Protein AF-A0A354J7M3-F1 (afdb_monomer_lite)

Radius of gyration: 33.01 Å; chains: 1; bounding box: 63×39×96 Å

Secondary structure (DSSP, 8-state):
--TTS--HHHHHHHHHHHHHHHHHHHHHHHHHHHHTT--EESS-SS-SS-GGGGGG--HHHHHHHHTT----SS-EE-HHHHHHHHHHHS-HHHHHHHHHHHHHHHHHHHH-----GGG---EEEEEEEEEE--SSTTSHHHHTTS-TT---EEEEEEEEEE-

Foldseek 3Di:
DQVVVVDVVSVVVVVVVLVVLQVVLQVLLQVLLLVVFHWDAPDDPDGLDDSVCSVVPDPVVSNVSSVVDDCPDDDTDHNVRVVVVVVVPDDPVVVVVVVQVVVCVVCCVPVVDNDHPVPDDFKDKDKDKDWAQDPPCPDPVNCVVVPPDPRGDIDIDIDMDGD

Sequence (163 aa):
MVGFTGLPILISITQVLILILWTFAEALADTCALLKGREVPIIKKEAVMKLNDLPLLTRDNIEKKALTISDTGGMTLSYHGYLSILLLFANQTRLIYRSMDLIEENLNLRYKDSFSFQNCLYGFETEAQYLIRSKFTGFPFVQKYSGKHALGFQYKAKAAYSY

Structure (mmCIF, N/CA/C/O backbone):
data_AF-A0A354J7M3-F1
#
_entry.id   AF-A0A354J7M3-F1
#
loop_
_atom_site.group_PDB
_atom_site.id
_atom_site.type_symbol
_atom_site.label_atom_id
_atom_site.label_alt_id
_atom_site.label_comp_id
_atom_site.label_asym_id
_atom_site.label_entity_id
_atom_site.label_seq_id
_atom_site.pdbx_PDB_ins_code
_atom_site.Cartn_x
_atom_site.Cartn_y
_atom_site.Cartn_z
_atom_site.occupancy
_atom_site.B_iso_or_equiv
_atom_site.auth_seq_id
_atom_site.auth_comp_id
_atom_site.auth_asym_id
_atom_site.auth_atom_id
_atom_site.pdbx_PDB_model_num
ATOM 1 N N . MET A 1 1 ? 24.393 15.069 -26.215 1.00 52.25 1 MET A N 1
ATOM 2 C CA . MET A 1 1 ? 24.456 16.510 -25.873 1.00 52.25 1 MET A CA 1
ATOM 3 C C . MET A 1 1 ? 25.004 16.825 -24.475 1.00 52.25 1 MET A C 1
ATOM 5 O O . MET A 1 1 ? 25.457 17.939 -24.294 1.00 52.25 1 MET A O 1
ATOM 9 N N . VAL A 1 2 ? 25.065 15.888 -23.517 1.00 48.56 2 VAL A N 1
ATOM 10 C CA . VAL A 1 2 ? 25.682 16.118 -22.182 1.00 48.56 2 VAL A CA 1
ATOM 11 C C . VAL A 1 2 ? 27.088 15.529 -22.013 1.00 48.56 2 VAL A C 1
ATOM 13 O O . VAL A 1 2 ? 27.866 16.039 -21.222 1.00 48.56 2 VAL A O 1
ATOM 16 N N . GLY A 1 3 ? 27.474 14.529 -22.813 1.00 58.56 3 GLY A N 1
ATOM 17 C CA . GLY A 1 3 ? 28.862 14.039 -22.844 1.00 58.56 3 GLY A CA 1
ATOM 18 C C . GLY A 1 3 ? 29.863 15.033 -23.452 1.00 58.56 3 GLY A C 1
ATOM 19 O O . GLY A 1 3 ? 31.057 14.917 -23.222 1.00 58.56 3 GLY A O 1
ATOM 20 N N . PHE A 1 4 ? 29.378 16.031 -24.199 1.00 63.03 4 PHE A N 1
ATOM 21 C CA . PHE A 1 4 ? 30.215 17.046 -24.846 1.00 63.03 4 PHE A CA 1
ATOM 22 C C . PHE A 1 4 ? 30.633 18.177 -23.892 1.00 63.03 4 PHE A C 1
ATOM 24 O O . PHE A 1 4 ? 31.660 18.805 -24.107 1.00 63.03 4 PHE A O 1
ATOM 31 N N . THR A 1 5 ? 29.873 18.429 -22.819 1.00 67.31 5 THR A N 1
ATOM 32 C CA . THR A 1 5 ? 30.180 19.504 -21.859 1.00 67.31 5 THR A CA 1
ATOM 33 C C . THR A 1 5 ? 31.235 19.106 -20.822 1.00 67.31 5 THR A C 1
ATOM 35 O O . THR A 1 5 ? 31.666 19.958 -20.053 1.00 67.31 5 THR A O 1
ATOM 38 N N . GLY A 1 6 ? 31.649 17.830 -20.774 1.00 67.62 6 GLY A N 1
ATOM 39 C CA . GLY A 1 6 ? 32.728 17.337 -19.905 1.00 67.62 6 GLY A CA 1
ATOM 40 C C . GLY A 1 6 ? 32.464 17.451 -18.398 1.00 67.62 6 GLY A C 1
ATOM 41 O O . GLY A 1 6 ? 33.355 17.174 -17.602 1.00 67.62 6 GLY A O 1
ATOM 42 N N . LEU A 1 7 ? 31.256 17.855 -17.994 1.00 79.12 7 LEU A N 1
ATOM 43 C CA . LEU A 1 7 ? 30.867 18.055 -16.601 1.00 79.12 7 LEU A CA 1
ATOM 44 C C . LEU A 1 7 ? 30.320 16.739 -16.022 1.00 79.12 7 LEU A C 1
ATOM 46 O O . LEU A 1 7 ? 29.176 16.378 -16.320 1.00 79.12 7 LEU A O 1
ATOM 50 N N . PRO A 1 8 ? 31.081 16.028 -15.169 1.00 80.00 8 PRO A N 1
ATOM 51 C CA . PRO A 1 8 ? 30.702 14.699 -14.680 1.00 80.00 8 PRO A CA 1
ATOM 52 C C . PRO A 1 8 ? 29.385 14.711 -13.895 1.00 80.00 8 PRO A C 1
ATOM 54 O O . PRO A 1 8 ? 28.593 13.778 -13.991 1.00 80.00 8 PRO A O 1
ATOM 57 N N . ILE A 1 9 ? 29.099 15.806 -13.185 1.00 82.69 9 ILE A N 1
ATOM 58 C CA . ILE A 1 9 ? 27.862 15.985 -12.413 1.00 82.69 9 ILE A CA 1
ATOM 59 C C . ILE A 1 9 ? 26.631 15.943 -13.330 1.00 82.69 9 ILE A C 1
ATOM 61 O O . ILE A 1 9 ? 25.644 15.278 -13.023 1.00 82.69 9 ILE A O 1
ATOM 65 N N . LEU A 1 10 ? 26.689 16.616 -14.481 1.00 84.69 10 LEU A N 1
ATOM 66 C CA . LEU A 1 10 ? 25.554 16.708 -15.400 1.00 84.69 10 LEU A CA 1
ATOM 67 C C . LEU A 1 10 ? 25.295 15.376 -16.124 1.00 84.69 10 LEU A C 1
ATOM 69 O O . LEU A 1 10 ? 24.145 15.003 -16.371 1.00 84.69 10 LEU A O 1
ATOM 73 N N . ILE A 1 11 ? 26.361 14.626 -16.413 1.00 84.19 11 ILE A N 1
ATOM 74 C CA . ILE A 1 11 ? 26.270 13.272 -16.969 1.00 84.19 11 ILE A CA 1
ATOM 75 C C . ILE A 1 11 ? 25.572 12.342 -15.968 1.00 84.19 11 ILE A C 1
ATOM 77 O O . ILE A 1 11 ? 24.604 11.680 -16.335 1.00 84.19 11 ILE A O 1
ATOM 81 N N . SER A 1 12 ? 25.977 12.358 -14.695 1.00 84.75 12 SER A N 1
ATOM 82 C CA . SER A 1 12 ? 25.337 11.532 -13.663 1.00 84.75 12 SER A CA 1
ATOM 83 C C . SER A 1 12 ? 23.856 11.866 -13.474 1.00 84.75 12 SER A C 1
ATOM 85 O O . SER A 1 12 ? 23.024 10.963 -13.419 1.00 84.75 12 SER A O 1
ATOM 87 N N . ILE A 1 13 ? 23.494 13.154 -13.435 1.00 88.25 13 ILE A N 1
ATOM 88 C CA . ILE A 1 13 ? 22.089 13.572 -13.281 1.00 88.25 13 ILE A CA 1
ATOM 89 C C . ILE A 1 13 ? 21.233 13.051 -14.440 1.00 88.25 13 ILE A C 1
ATOM 91 O O . ILE A 1 13 ? 20.161 12.489 -14.224 1.00 88.25 13 ILE A O 1
ATOM 95 N N . THR A 1 14 ? 21.707 13.207 -15.677 1.00 88.19 14 THR A N 1
ATOM 96 C CA . THR A 1 14 ? 20.951 12.754 -16.854 1.00 88.19 14 THR A CA 1
ATOM 97 C C . THR A 1 14 ? 20.813 11.236 -16.919 1.00 88.19 14 THR A C 1
ATOM 99 O O . THR A 1 14 ? 19.736 10.749 -17.258 1.00 88.19 14 THR A O 1
ATOM 102 N N . GLN A 1 15 ? 21.842 10.482 -16.530 1.00 88.00 15 GLN A N 1
ATOM 103 C CA . GLN A 1 15 ? 21.753 9.023 -16.414 1.00 88.00 15 GLN A CA 1
ATOM 104 C C . GLN A 1 15 ? 20.693 8.595 -15.394 1.00 88.00 15 GLN A C 1
ATOM 106 O O . GLN A 1 15 ? 19.868 7.734 -15.697 1.00 88.00 15 GLN A O 1
ATOM 111 N N . VAL A 1 16 ? 20.665 9.229 -14.217 1.00 89.69 16 VAL A N 1
ATOM 112 C CA . VAL A 1 16 ? 19.661 8.943 -13.181 1.00 89.69 16 VAL A CA 1
ATOM 113 C C . VAL A 1 16 ? 18.249 9.259 -13.674 1.00 89.69 16 VAL A C 1
ATOM 115 O O . VAL A 1 16 ? 17.346 8.451 -13.480 1.00 89.69 16 VAL A O 1
ATOM 118 N N . LEU A 1 17 ? 18.047 10.383 -14.366 1.00 90.19 17 LEU A N 1
ATOM 119 C CA . LEU A 1 17 ? 16.738 10.736 -14.929 1.00 90.19 17 LEU A CA 1
ATOM 120 C C . LEU A 1 17 ? 16.243 9.707 -15.949 1.00 90.19 17 LEU A C 1
ATOM 122 O O . LEU A 1 17 ? 15.080 9.308 -15.910 1.00 90.19 17 LEU A O 1
ATOM 126 N N . ILE A 1 18 ? 17.127 9.256 -16.839 1.00 88.69 18 ILE A N 1
ATOM 127 C CA . ILE A 1 18 ? 16.799 8.233 -17.837 1.00 88.69 18 ILE A CA 1
ATOM 128 C C . ILE A 1 18 ? 16.441 6.910 -17.148 1.00 88.69 18 ILE A C 1
ATOM 130 O O . ILE A 1 18 ? 15.458 6.273 -17.524 1.00 88.69 18 ILE A O 1
ATOM 134 N N . LEU A 1 19 ? 17.191 6.525 -16.111 1.00 89.00 19 LEU A N 1
ATOM 135 C CA . LEU A 1 19 ? 16.896 5.334 -15.314 1.00 89.00 19 LEU A CA 1
ATOM 136 C C . LEU A 1 19 ? 15.541 5.438 -14.611 1.00 89.00 19 LEU A C 1
ATOM 138 O O . LEU A 1 19 ? 14.773 4.488 -14.678 1.00 89.00 19 LEU A O 1
ATOM 142 N N . ILE A 1 20 ? 15.217 6.578 -13.994 1.00 89.38 20 ILE A N 1
ATOM 143 C CA . ILE A 1 20 ? 13.915 6.802 -13.342 1.00 89.38 20 ILE A CA 1
ATOM 144 C C . ILE A 1 20 ? 12.771 6.686 -14.350 1.00 89.38 20 ILE A C 1
ATOM 146 O O . ILE A 1 20 ? 11.749 6.065 -14.068 1.00 89.38 20 ILE A O 1
ATOM 150 N N . LEU A 1 21 ? 12.927 7.271 -15.537 1.00 89.38 21 LEU A N 1
ATOM 151 C CA . LEU A 1 21 ? 11.890 7.214 -16.562 1.00 89.38 21 LEU A CA 1
ATOM 152 C C . LEU A 1 21 ? 11.688 5.780 -17.076 1.00 89.38 21 LEU A C 1
ATOM 154 O O . LEU A 1 21 ? 10.559 5.353 -17.312 1.00 89.38 21 LEU A O 1
ATOM 158 N N . TRP A 1 22 ? 12.775 5.019 -17.197 1.00 89.19 22 TRP A N 1
ATOM 159 C CA . TRP A 1 22 ? 12.733 3.612 -17.579 1.00 89.19 22 TRP A CA 1
ATOM 160 C C . TRP A 1 22 ? 12.127 2.708 -16.507 1.00 89.19 22 TRP A C 1
ATOM 162 O O . TRP A 1 22 ? 11.272 1.884 -16.829 1.00 89.19 22 TRP A O 1
ATOM 172 N N . THR A 1 23 ? 12.479 2.894 -15.236 1.00 88.31 23 THR A N 1
ATOM 173 C CA . THR A 1 23 ? 11.873 2.130 -14.136 1.00 88.31 23 THR A CA 1
ATOM 174 C C . THR A 1 23 ? 10.401 2.479 -13.949 1.00 88.31 23 THR A C 1
ATOM 176 O O . THR A 1 23 ? 9.593 1.595 -13.675 1.00 88.31 23 THR A O 1
ATOM 179 N N . PHE A 1 24 ? 10.021 3.740 -14.164 1.00 88.44 24 PHE A N 1
ATOM 180 C CA . PHE A 1 24 ? 8.623 4.163 -14.153 1.00 88.44 24 PHE A CA 1
ATOM 181 C C . PHE A 1 24 ? 7.812 3.499 -15.272 1.00 88.44 24 PHE A C 1
ATOM 183 O O . PHE A 1 24 ? 6.711 3.002 -15.038 1.00 88.44 24 PHE A O 1
ATOM 190 N N . ALA A 1 25 ? 8.373 3.452 -16.481 1.00 88.00 25 ALA A N 1
ATOM 191 C CA . ALA A 1 25 ? 7.765 2.777 -17.619 1.00 88.00 25 ALA A CA 1
ATOM 192 C C . ALA A 1 25 ? 7.535 1.278 -17.364 1.00 88.00 25 ALA A C 1
ATOM 194 O O . ALA A 1 25 ? 6.453 0.758 -17.641 1.00 88.00 25 ALA A O 1
ATOM 195 N N . GLU A 1 26 ? 8.537 0.608 -16.794 1.00 86.56 26 GLU A N 1
ATOM 196 C CA . GLU A 1 26 ? 8.458 -0.800 -16.399 1.00 86.56 26 GLU A CA 1
ATOM 197 C C . GLU A 1 26 ? 7.368 -1.019 -15.338 1.00 86.56 26 GLU A C 1
ATOM 199 O O . GLU A 1 26 ? 6.507 -1.881 -15.504 1.00 86.56 26 GLU A O 1
ATOM 204 N N . ALA A 1 27 ? 7.333 -0.181 -14.296 1.00 88.38 27 ALA A N 1
ATOM 205 C CA . ALA A 1 27 ? 6.324 -0.265 -13.240 1.00 88.38 27 ALA A CA 1
ATOM 206 C C . ALA A 1 27 ? 4.892 -0.077 -13.776 1.00 88.38 27 ALA A C 1
ATOM 208 O O . ALA A 1 27 ? 3.941 -0.694 -13.286 1.00 88.38 27 ALA A O 1
ATOM 209 N N . LEU A 1 28 ? 4.715 0.750 -14.810 1.00 88.69 28 LEU A N 1
ATOM 210 C CA . LEU A 1 28 ? 3.421 0.933 -15.463 1.00 88.69 28 LEU A CA 1
ATOM 211 C C . LEU A 1 28 ? 2.989 -0.315 -16.252 1.00 88.69 28 LEU A C 1
ATOM 213 O O . LEU A 1 28 ? 1.819 -0.698 -16.208 1.00 88.69 28 LEU A O 1
ATOM 217 N N . ALA A 1 29 ? 3.921 -0.977 -16.942 1.00 87.69 29 ALA A N 1
ATOM 218 C CA . ALA A 1 29 ? 3.647 -2.248 -17.612 1.00 87.69 29 ALA A CA 1
ATOM 219 C C . ALA A 1 29 ? 3.316 -3.364 -16.603 1.00 87.69 29 ALA A C 1
ATOM 221 O O . ALA A 1 29 ? 2.378 -4.129 -16.830 1.00 87.69 29 ALA A O 1
ATOM 222 N N . ASP A 1 30 ? 4.008 -3.401 -15.463 1.00 88.19 30 ASP A N 1
ATOM 223 C CA . ASP A 1 30 ? 3.763 -4.374 -14.391 1.00 88.19 30 ASP A CA 1
ATOM 224 C C . ASP A 1 30 ? 2.402 -4.207 -13.744 1.00 88.19 30 ASP A C 1
ATOM 226 O O . ASP A 1 30 ? 1.645 -5.165 -13.603 1.00 88.19 30 ASP A O 1
ATOM 230 N N . THR A 1 31 ? 2.061 -2.974 -13.376 1.00 89.06 31 THR A N 1
ATOM 231 C CA . THR A 1 31 ? 0.748 -2.668 -12.805 1.00 89.06 31 THR A CA 1
ATOM 232 C C . THR A 1 31 ? -0.364 -2.969 -13.805 1.00 89.06 31 THR A C 1
ATOM 234 O O . THR A 1 31 ? -1.381 -3.541 -13.420 1.00 89.06 31 THR A O 1
ATOM 237 N N . CYS A 1 32 ? -0.165 -2.682 -15.097 1.00 89.56 32 CYS A N 1
ATOM 238 C CA . CYS A 1 32 ? -1.110 -3.067 -16.145 1.00 89.56 32 CYS A CA 1
ATOM 239 C C . CYS A 1 32 ? -1.270 -4.594 -16.252 1.00 89.56 32 CYS A C 1
ATOM 241 O O . CYS A 1 32 ? -2.395 -5.084 -16.369 1.00 89.56 32 CYS A O 1
ATOM 243 N N . ALA A 1 33 ? -0.174 -5.353 -16.164 1.00 88.31 33 ALA A N 1
ATOM 244 C CA . ALA A 1 33 ? -0.212 -6.814 -16.176 1.00 88.31 33 ALA A CA 1
ATOM 245 C C . ALA A 1 33 ? -0.966 -7.372 -14.958 1.00 88.31 33 ALA A C 1
ATOM 247 O O . ALA A 1 33 ? -1.864 -8.200 -15.130 1.00 88.31 33 ALA A O 1
ATOM 248 N N . LEU A 1 34 ? -0.682 -6.856 -13.756 1.00 89.88 34 LEU A N 1
ATOM 249 C CA . LEU A 1 34 ? -1.381 -7.227 -12.521 1.00 89.88 34 LEU A CA 1
ATOM 250 C C . LEU A 1 34 ? -2.885 -6.929 -12.603 1.00 89.88 34 LEU A C 1
ATOM 252 O O . LEU A 1 34 ? -3.703 -7.783 -12.268 1.00 89.88 34 LEU A O 1
ATOM 256 N N . LEU A 1 35 ? -3.265 -5.748 -13.103 1.00 89.00 35 LEU A N 1
ATOM 257 C CA . LEU A 1 35 ? -4.672 -5.359 -13.276 1.00 89.00 35 LEU A CA 1
ATOM 258 C C . LEU A 1 35 ? -5.403 -6.213 -14.321 1.00 89.00 35 LEU A C 1
ATOM 260 O O . LEU A 1 35 ? -6.617 -6.379 -14.240 1.00 89.00 35 LEU A O 1
ATOM 264 N N . LYS A 1 36 ? -4.675 -6.790 -15.282 1.00 88.38 36 LYS A N 1
ATOM 265 C CA . LYS A 1 36 ? -5.198 -7.770 -16.248 1.00 88.38 36 LYS A CA 1
ATOM 266 C C . LYS A 1 36 ? -5.234 -9.202 -15.703 1.00 88.38 36 LYS A C 1
ATOM 268 O O . LYS A 1 36 ? -5.524 -10.124 -16.461 1.00 88.38 36 LYS A O 1
ATOM 273 N N . GLY A 1 37 ? -4.954 -9.391 -14.412 1.00 85.06 37 GLY A N 1
ATOM 274 C CA . GLY A 1 37 ? -5.006 -10.687 -13.739 1.00 85.06 37 GLY A CA 1
ATOM 275 C C . GLY A 1 37 ? -3.784 -11.568 -13.984 1.00 85.06 37 GLY A C 1
ATOM 276 O O . GLY A 1 37 ? -3.841 -12.763 -13.709 1.00 85.06 37 GLY A O 1
ATOM 277 N N . ARG A 1 38 ? -2.688 -11.010 -14.510 1.00 86.06 38 ARG A N 1
ATOM 278 C CA . ARG A 1 38 ? -1.427 -11.743 -14.646 1.00 86.06 38 ARG A CA 1
ATOM 279 C C . ARG A 1 38 ? -0.632 -11.688 -13.356 1.00 86.06 38 ARG A C 1
ATOM 281 O O . ARG A 1 38 ? -0.797 -10.779 -12.545 1.00 86.06 38 ARG A O 1
ATOM 288 N N . GLU A 1 39 ? 0.256 -12.652 -13.195 1.00 85.62 39 GLU A N 1
ATOM 289 C CA . GLU A 1 39 ? 1.212 -12.658 -12.100 1.00 85.62 39 GLU A CA 1
ATOM 290 C C . GLU A 1 39 ? 2.517 -12.005 -12.542 1.00 85.62 39 GLU A C 1
ATOM 292 O O . GLU A 1 39 ? 2.959 -12.165 -13.682 1.00 85.62 39 GLU A O 1
ATOM 297 N N . VAL A 1 40 ? 3.127 -11.256 -11.628 1.00 86.38 40 VAL A N 1
ATOM 298 C CA . VAL A 1 40 ? 4.405 -10.582 -11.866 1.00 86.38 40 VAL A CA 1
ATOM 299 C C . VAL A 1 40 ? 5.434 -11.150 -10.883 1.00 86.38 40 VAL A C 1
ATOM 301 O O . VAL A 1 40 ? 5.103 -11.370 -9.714 1.00 86.38 40 VAL A O 1
ATOM 304 N N . PRO A 1 41 ? 6.671 -11.442 -11.325 1.00 86.00 41 PRO A N 1
ATOM 305 C CA . PRO A 1 41 ? 7.729 -11.919 -10.441 1.00 86.00 41 PRO A CA 1
ATOM 306 C C . PRO A 1 41 ? 8.129 -10.854 -9.414 1.00 86.00 41 PRO A C 1
ATOM 308 O O . PRO A 1 41 ? 8.347 -9.694 -9.765 1.00 86.00 41 PRO A O 1
ATOM 311 N N . ILE A 1 42 ? 8.305 -11.271 -8.154 1.00 80.38 42 ILE A N 1
ATOM 312 C CA . ILE A 1 42 ? 8.725 -10.372 -7.063 1.00 80.38 42 ILE A CA 1
ATOM 313 C C . ILE A 1 42 ? 10.141 -9.841 -7.315 1.00 80.38 42 ILE A C 1
ATOM 315 O O . ILE A 1 42 ? 10.419 -8.662 -7.104 1.00 80.38 42 ILE A O 1
ATOM 319 N N . ILE A 1 43 ? 11.033 -10.714 -7.788 1.00 79.62 43 ILE A N 1
ATOM 320 C CA . ILE A 1 43 ? 12.404 -10.371 -8.162 1.00 79.62 43 ILE A CA 1
ATOM 321 C C . ILE A 1 43 ? 12.542 -10.571 -9.665 1.00 79.62 43 ILE A C 1
ATOM 323 O O . ILE A 1 43 ? 12.539 -11.699 -10.163 1.00 79.62 43 ILE A O 1
ATOM 327 N N . LYS A 1 44 ? 12.685 -9.464 -10.390 1.00 76.62 44 LYS A N 1
ATOM 328 C CA . LYS A 1 44 ? 12.923 -9.483 -11.831 1.00 76.62 44 LYS A CA 1
ATOM 329 C C . LYS A 1 44 ? 14.391 -9.738 -12.137 1.00 76.62 44 LYS A C 1
ATOM 331 O O . LYS A 1 44 ? 15.263 -9.047 -11.619 1.00 76.62 44 LYS A O 1
ATOM 336 N N . LYS A 1 45 ? 14.650 -10.713 -13.011 1.00 72.44 45 LYS A N 1
ATOM 337 C CA . LYS A 1 45 ? 15.987 -10.964 -13.575 1.00 72.44 45 LYS A CA 1
ATOM 338 C C . LYS A 1 45 ? 16.282 -10.056 -14.767 1.00 72.44 45 LYS A C 1
ATOM 340 O O . LYS A 1 45 ? 17.408 -9.604 -14.923 1.00 72.44 45 LYS A O 1
ATOM 345 N N . GLU A 1 46 ? 15.264 -9.772 -15.573 1.00 74.12 46 GLU A N 1
ATOM 346 C CA . GLU A 1 46 ? 15.358 -8.933 -16.764 1.00 74.12 46 GLU A CA 1
ATOM 347 C C . GLU A 1 46 ? 14.142 -8.006 -16.847 1.00 74.12 46 GLU A C 1
ATOM 349 O O . GLU A 1 46 ? 13.042 -8.371 -16.424 1.00 74.12 46 GLU A O 1
ATOM 354 N N . ALA A 1 47 ? 14.353 -6.798 -17.370 1.00 74.38 47 ALA A N 1
ATOM 355 C CA . ALA A 1 47 ? 13.289 -5.831 -17.610 1.00 74.38 47 ALA A CA 1
ATOM 356 C C . ALA A 1 47 ? 12.589 -6.119 -18.945 1.00 74.38 47 ALA A C 1
ATOM 358 O O . ALA A 1 47 ? 13.236 -6.405 -19.955 1.00 74.38 47 ALA A O 1
ATOM 359 N N . VAL A 1 48 ? 11.264 -6.004 -18.959 1.00 75.88 48 VAL A N 1
ATOM 360 C CA . VAL A 1 48 ? 10.417 -6.267 -20.134 1.00 75.88 48 VAL A CA 1
ATOM 361 C C . VAL A 1 48 ? 10.420 -5.062 -21.084 1.00 75.88 48 VAL A C 1
ATOM 363 O O . VAL A 1 48 ? 10.295 -5.186 -22.310 1.00 75.88 48 VAL A O 1
ATOM 366 N N . MET A 1 49 ? 10.587 -3.861 -20.536 1.00 78.56 49 MET A N 1
ATOM 367 C CA . MET A 1 49 ? 10.722 -2.617 -21.276 1.00 78.56 49 MET A CA 1
ATOM 368 C C . MET A 1 49 ? 12.165 -2.406 -21.738 1.00 78.56 49 MET A C 1
ATOM 370 O O . MET A 1 49 ? 13.087 -2.398 -20.926 1.00 78.56 49 MET A O 1
ATOM 374 N N . LYS A 1 50 ? 12.386 -2.149 -23.034 1.00 80.50 50 LYS A N 1
ATOM 375 C CA . LYS A 1 50 ? 13.693 -1.691 -23.521 1.00 80.50 50 LYS A CA 1
ATOM 376 C C . LYS A 1 50 ? 13.757 -0.172 -23.426 1.00 80.50 50 LYS A C 1
ATOM 378 O O . LYS A 1 50 ? 12.744 0.510 -23.559 1.00 80.50 50 LYS A O 1
ATOM 383 N N . LEU A 1 51 ? 14.961 0.374 -23.264 1.00 74.31 51 LEU A N 1
ATOM 384 C CA . LEU A 1 51 ? 15.158 1.824 -23.183 1.00 74.31 51 LEU A CA 1
ATOM 385 C C . LEU A 1 51 ? 14.664 2.558 -24.443 1.00 74.31 51 LEU A C 1
ATOM 387 O O . LEU A 1 51 ? 14.130 3.657 -24.354 1.00 74.31 51 LEU A O 1
ATOM 391 N N . ASN A 1 52 ? 14.763 1.915 -25.608 1.00 75.81 52 ASN A N 1
ATOM 392 C CA . ASN A 1 52 ? 14.275 2.460 -26.879 1.00 75.81 52 ASN A CA 1
ATOM 393 C C . ASN A 1 52 ? 12.744 2.582 -26.946 1.00 75.81 52 ASN A C 1
ATOM 395 O O . ASN A 1 52 ? 12.233 3.269 -27.825 1.00 75.81 52 ASN A O 1
ATOM 399 N N . ASP A 1 53 ? 12.019 1.947 -26.022 1.00 75.56 53 ASP A N 1
ATOM 400 C CA . ASP A 1 53 ? 10.560 2.001 -25.966 1.00 75.56 53 ASP A CA 1
ATOM 401 C C . ASP A 1 53 ? 10.044 3.196 -25.142 1.00 75.56 53 ASP A C 1
ATOM 403 O O . ASP A 1 53 ? 8.850 3.486 -25.191 1.00 75.56 53 ASP A O 1
ATOM 407 N N . LEU A 1 54 ? 10.916 3.920 -24.419 1.00 75.62 54 LEU A N 1
ATOM 408 C CA . LEU A 1 54 ? 10.570 5.163 -23.706 1.00 75.62 54 LEU A CA 1
ATOM 409 C C . LEU A 1 54 ? 9.832 6.192 -24.575 1.00 75.62 54 LEU A C 1
ATOM 411 O O . LEU A 1 54 ? 8.765 6.649 -24.169 1.00 75.62 54 LEU A O 1
ATOM 415 N N . PRO A 1 55 ? 10.359 6.584 -25.753 1.00 73.12 55 PRO A N 1
ATOM 416 C CA . PRO A 1 55 ? 9.688 7.565 -26.606 1.00 73.12 55 PRO A CA 1
ATOM 417 C C . PRO A 1 55 ? 8.376 7.038 -27.208 1.00 73.12 55 PRO A C 1
ATOM 419 O O . PRO A 1 55 ? 7.584 7.820 -27.721 1.00 73.12 55 PRO A O 1
ATOM 422 N N . LEU A 1 56 ? 8.133 5.726 -27.136 1.00 77.25 56 LEU A N 1
ATOM 423 C CA . LEU A 1 56 ? 6.956 5.036 -27.663 1.00 77.25 56 LEU A CA 1
ATOM 424 C C . LEU A 1 56 ? 5.992 4.606 -26.540 1.00 77.25 56 LEU A C 1
ATOM 426 O O . LEU A 1 56 ? 5.177 3.701 -26.749 1.00 77.25 56 LEU A O 1
ATOM 430 N N . LEU A 1 57 ? 6.055 5.246 -25.361 1.00 76.25 57 LEU A N 1
ATOM 431 C CA . LEU A 1 57 ? 5.109 5.046 -24.256 1.00 76.25 57 LEU A CA 1
ATOM 432 C C . LEU A 1 57 ? 3.700 5.502 -24.653 1.00 76.25 57 LEU A C 1
ATOM 434 O O . LEU A 1 57 ? 3.251 6.609 -24.371 1.00 76.25 57 LEU A O 1
ATOM 438 N N . THR A 1 58 ? 2.978 4.623 -25.329 1.00 81.00 58 THR A N 1
ATOM 439 C CA . THR A 1 58 ? 1.545 4.762 -25.588 1.00 81.00 58 THR A CA 1
ATOM 440 C C . THR A 1 58 ? 0.813 3.672 -24.819 1.00 81.00 58 THR A C 1
ATOM 442 O O . THR A 1 58 ? 1.377 2.600 -24.582 1.00 81.00 58 THR A O 1
ATOM 445 N N . ARG A 1 59 ? -0.445 3.928 -24.442 1.00 78.38 59 ARG A N 1
ATOM 446 C CA . ARG A 1 59 ? -1.299 2.966 -23.723 1.00 78.38 59 ARG A CA 1
ATOM 447 C C . ARG A 1 59 ? -1.281 1.584 -24.382 1.00 78.38 59 ARG A C 1
ATOM 449 O O . ARG A 1 59 ? -0.983 0.603 -23.710 1.00 78.38 59 ARG A O 1
ATOM 456 N N . ASP A 1 60 ? -1.452 1.537 -25.700 1.00 82.25 60 ASP A N 1
ATOM 457 C CA . ASP A 1 60 ? -1.467 0.294 -26.480 1.00 82.25 60 ASP A CA 1
ATOM 458 C C . ASP A 1 60 ? -0.144 -0.481 -26.403 1.00 82.25 60 ASP A C 1
ATOM 460 O O . ASP A 1 60 ? -0.132 -1.710 -26.377 1.00 82.25 60 ASP A O 1
ATOM 464 N N . ASN A 1 61 ? 0.991 0.222 -26.356 1.00 80.62 61 ASN A N 1
ATOM 465 C CA . ASN A 1 61 ? 2.309 -0.409 -26.276 1.00 80.62 61 ASN A CA 1
ATOM 466 C C . ASN A 1 61 ? 2.584 -0.962 -24.876 1.00 80.62 61 ASN A C 1
ATOM 468 O O . ASN A 1 61 ? 3.165 -2.040 -24.750 1.00 80.62 61 ASN A O 1
ATOM 472 N N . ILE A 1 62 ? 2.140 -0.253 -23.836 1.00 81.69 62 ILE A N 1
ATOM 473 C CA . ILE A 1 62 ? 2.219 -0.718 -22.445 1.00 81.69 62 ILE A CA 1
ATOM 474 C C . ILE A 1 62 ? 1.352 -1.962 -22.271 1.00 81.69 62 ILE A C 1
ATOM 476 O O . ILE A 1 62 ? 1.812 -2.955 -21.719 1.00 81.69 62 ILE A O 1
ATOM 480 N N . GLU A 1 63 ? 0.130 -1.942 -22.800 1.00 82.94 63 GLU A N 1
ATOM 481 C CA . GLU A 1 63 ? -0.784 -3.079 -22.754 1.00 82.94 63 GLU A CA 1
ATOM 482 C C . GLU A 1 63 ? -0.224 -4.297 -23.501 1.00 82.94 63 GLU A C 1
ATOM 484 O O . GLU A 1 63 ? -0.214 -5.400 -22.955 1.00 82.94 63 GLU A O 1
ATOM 489 N N . LYS A 1 64 ? 0.320 -4.114 -24.711 1.00 83.56 64 LYS A N 1
ATOM 490 C CA . LYS A 1 64 ? 0.985 -5.200 -25.452 1.00 83.56 64 LYS A CA 1
ATOM 491 C C . LYS A 1 64 ? 2.156 -5.792 -24.669 1.00 83.56 64 LYS A C 1
ATOM 493 O O . LYS A 1 64 ? 2.282 -7.010 -24.605 1.00 83.56 64 LYS A O 1
ATOM 498 N N . LYS A 1 65 ? 2.981 -4.950 -24.041 1.00 81.19 65 LYS A N 1
ATOM 499 C CA . LYS A 1 65 ? 4.109 -5.389 -23.204 1.00 81.19 65 LYS A CA 1
ATOM 500 C C . LYS A 1 65 ? 3.648 -6.109 -21.942 1.00 81.19 65 LYS A C 1
ATOM 502 O O . LYS A 1 65 ? 4.177 -7.172 -21.632 1.00 81.19 65 LYS A O 1
ATOM 507 N N . ALA A 1 66 ? 2.616 -5.606 -21.273 1.00 81.62 66 ALA A N 1
ATOM 508 C CA . ALA A 1 66 ? 1.982 -6.272 -20.139 1.00 81.62 66 ALA A CA 1
ATOM 509 C C . ALA A 1 66 ? 1.471 -7.674 -20.523 1.00 81.62 66 ALA A C 1
ATOM 511 O O . ALA A 1 66 ? 1.604 -8.628 -19.759 1.00 81.62 66 ALA A O 1
ATOM 512 N N . LEU A 1 67 ? 0.959 -7.828 -21.750 1.00 80.75 67 LEU A N 1
ATOM 513 C CA . LEU A 1 67 ? 0.534 -9.116 -22.301 1.00 80.75 67 LEU A CA 1
ATOM 514 C C . LEU A 1 67 ? 1.688 -10.044 -22.725 1.00 80.75 67 LEU A C 1
ATOM 516 O O . LEU A 1 67 ? 1.454 -11.224 -22.998 1.00 80.75 67 LEU A O 1
ATOM 520 N N . THR A 1 68 ? 2.925 -9.558 -22.766 1.00 79.50 68 THR A N 1
ATOM 521 C CA . THR A 1 68 ? 4.115 -10.402 -22.967 1.00 79.50 68 THR A CA 1
ATOM 522 C C . THR A 1 68 ? 4.750 -10.861 -21.658 1.00 79.50 68 THR A C 1
ATOM 524 O O . THR A 1 68 ? 5.590 -11.753 -21.685 1.00 79.50 68 THR A O 1
ATOM 527 N N . ILE A 1 69 ? 4.319 -10.313 -20.515 1.00 73.44 69 ILE A N 1
ATOM 528 C CA . ILE A 1 69 ? 4.743 -10.777 -19.190 1.00 73.44 69 ILE A CA 1
ATOM 529 C C . ILE A 1 69 ? 4.075 -12.129 -18.937 1.00 73.44 69 ILE A C 1
ATOM 531 O O . ILE A 1 69 ? 2.890 -12.201 -18.600 1.00 73.44 69 ILE A O 1
ATOM 535 N N . SER A 1 70 ? 4.805 -13.201 -19.219 1.00 62.56 70 SER A N 1
ATOM 536 C CA . SER A 1 70 ? 4.436 -14.578 -18.897 1.00 62.56 70 SER A CA 1
ATOM 537 C C . SER A 1 70 ? 5.241 -15.067 -17.701 1.00 62.56 70 SER A C 1
ATOM 539 O O . SER A 1 70 ? 6.269 -14.487 -17.373 1.00 62.56 70 SER A O 1
ATOM 541 N N . ASP A 1 71 ? 4.773 -16.144 -17.081 1.00 59.16 71 ASP A N 1
ATOM 542 C CA . ASP A 1 71 ? 5.386 -16.795 -15.926 1.00 59.16 71 ASP A CA 1
ATOM 543 C C . ASP A 1 71 ? 6.826 -17.252 -16.237 1.00 59.16 71 ASP A C 1
ATOM 545 O O . ASP A 1 71 ? 7.066 -18.327 -16.785 1.00 59.16 71 ASP A O 1
ATOM 549 N N . THR A 1 72 ? 7.809 -16.385 -15.976 1.00 57.22 72 THR A N 1
ATOM 550 C CA . THR A 1 72 ? 9.218 -16.617 -16.338 1.00 57.22 72 THR A CA 1
ATOM 551 C C . THR A 1 72 ? 9.921 -17.602 -15.392 1.00 57.22 72 THR A C 1
ATOM 553 O O . THR A 1 72 ? 11.143 -17.727 -15.429 1.00 57.22 72 THR A O 1
ATOM 556 N N . GLY A 1 73 ?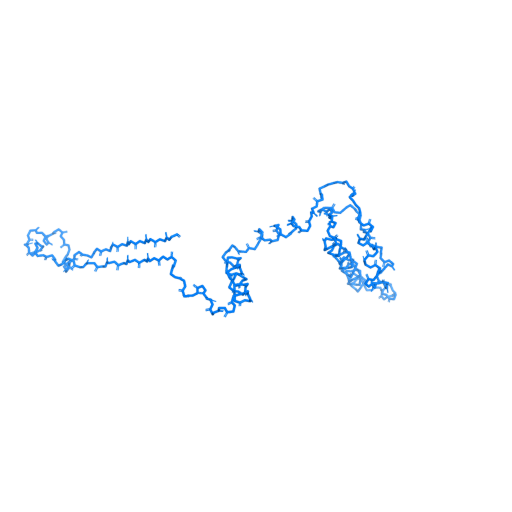 9.184 -18.331 -14.551 1.00 58.03 73 GLY A N 1
ATOM 557 C CA . GLY A 1 73 ? 9.750 -19.259 -13.580 1.00 58.03 73 GLY A CA 1
ATOM 558 C C . GLY A 1 73 ? 10.412 -18.528 -12.409 1.00 58.03 73 GLY A C 1
ATOM 559 O O . GLY A 1 73 ? 11.423 -17.834 -12.542 1.00 58.03 73 GLY A O 1
ATOM 560 N N . GLY A 1 74 ? 9.842 -18.703 -11.221 1.00 68.94 74 GLY A N 1
ATOM 561 C CA . GLY A 1 74 ? 10.299 -18.072 -9.987 1.00 68.94 74 GLY A CA 1
ATOM 562 C C . GLY A 1 74 ? 9.146 -17.869 -9.011 1.00 68.94 74 GLY A C 1
ATOM 563 O O . GLY A 1 74 ? 8.059 -18.397 -9.209 1.00 68.94 74 GLY A O 1
ATOM 564 N N . MET A 1 75 ? 9.383 -17.099 -7.947 1.00 74.81 75 MET A N 1
ATOM 565 C CA . MET A 1 75 ? 8.317 -16.677 -7.039 1.00 74.81 75 MET A CA 1
ATOM 566 C C . MET A 1 75 ? 7.548 -15.516 -7.681 1.00 74.81 75 MET A C 1
ATOM 568 O O . MET A 1 75 ? 7.990 -14.361 -7.647 1.00 74.81 75 MET A O 1
ATOM 572 N N . THR A 1 76 ? 6.429 -15.840 -8.317 1.00 82.75 76 THR A N 1
ATOM 573 C CA . THR A 1 76 ? 5.462 -14.879 -8.847 1.00 82.75 76 THR A CA 1
ATOM 574 C C . THR A 1 76 ? 4.408 -14.556 -7.803 1.00 82.75 76 THR A C 1
ATOM 576 O O . THR A 1 76 ? 4.178 -15.312 -6.856 1.00 82.75 76 THR A O 1
ATOM 579 N N . LEU A 1 77 ? 3.800 -13.380 -7.935 1.00 85.25 77 LEU A N 1
ATOM 580 C CA . LEU A 1 77 ? 2.722 -12.963 -7.060 1.00 85.25 77 LEU A CA 1
ATOM 581 C C . LEU A 1 77 ? 1.594 -12.357 -7.887 1.00 85.25 77 LEU A C 1
ATOM 583 O O . LEU A 1 77 ? 1.809 -11.545 -8.792 1.00 85.25 77 LEU A O 1
ATOM 587 N N . SER A 1 78 ? 0.374 -12.770 -7.567 1.00 88.94 78 SER A N 1
ATOM 588 C CA . SER A 1 78 ? -0.832 -12.207 -8.159 1.00 88.94 78 SER A CA 1
ATOM 589 C C . SER A 1 78 ? -1.109 -10.805 -7.613 1.00 88.94 78 SER A C 1
ATOM 591 O O . SER A 1 78 ? -0.575 -10.392 -6.578 1.00 88.94 78 SER A O 1
ATOM 593 N N . TYR A 1 79 ? -2.006 -10.074 -8.278 1.00 90.62 79 TYR A N 1
ATOM 594 C CA . TYR A 1 79 ? -2.476 -8.766 -7.813 1.00 90.62 79 TYR A CA 1
ATOM 595 C C . TYR A 1 79 ? -2.933 -8.789 -6.346 1.00 90.62 79 TYR A C 1
ATOM 597 O O . TYR A 1 79 ? -2.562 -7.915 -5.561 1.00 90.62 79 TYR A O 1
ATOM 605 N N . HIS A 1 80 ? -3.671 -9.832 -5.953 1.00 90.38 80 HIS A N 1
ATOM 606 C CA . HIS A 1 80 ? -4.109 -10.010 -4.571 1.00 90.38 80 HIS A CA 1
ATOM 607 C C . HIS A 1 80 ? -2.939 -10.184 -3.611 1.00 90.38 80 HIS A C 1
ATOM 609 O O . HIS A 1 80 ? -2.947 -9.572 -2.550 1.00 90.38 80 HIS A O 1
ATOM 615 N N . GLY A 1 81 ? -1.915 -10.950 -3.986 1.00 90.44 81 GLY A N 1
ATOM 616 C CA . GLY A 1 81 ? -0.743 -11.119 -3.137 1.00 90.44 81 GLY A CA 1
ATOM 617 C C . GLY A 1 81 ? 0.012 -9.805 -2.915 1.00 90.44 81 GLY A C 1
ATOM 618 O O . GLY A 1 81 ? 0.360 -9.488 -1.777 1.00 90.44 81 GLY A O 1
ATOM 619 N N . TYR A 1 82 ? 0.197 -8.994 -3.962 1.00 91.38 82 TYR A N 1
ATOM 620 C CA . TYR A 1 82 ? 0.812 -7.668 -3.820 1.00 91.38 82 TYR A CA 1
ATOM 621 C C . TYR A 1 82 ? -0.023 -6.738 -2.933 1.00 91.38 82 TYR A C 1
ATOM 623 O O . TYR A 1 82 ? 0.531 -6.048 -2.075 1.00 91.38 82 TYR A O 1
ATOM 631 N N . LEU A 1 83 ? -1.350 -6.745 -3.090 1.00 91.69 83 LEU A N 1
ATOM 632 C CA . LEU A 1 83 ? -2.251 -5.997 -2.211 1.00 91.69 83 LEU A CA 1
ATOM 633 C C . LEU A 1 83 ? -2.171 -6.475 -0.761 1.00 91.69 83 LEU A C 1
ATOM 635 O O . LEU A 1 83 ? -2.114 -5.647 0.141 1.00 91.69 83 LEU A O 1
ATOM 639 N N . SER A 1 84 ? -2.141 -7.785 -0.519 1.00 91.81 84 SER A N 1
ATOM 640 C CA . SER A 1 84 ? -2.025 -8.338 0.832 1.00 91.81 84 SER A CA 1
ATOM 641 C C . SER A 1 84 ? -0.737 -7.886 1.512 1.00 91.81 84 SER A C 1
ATOM 643 O O . SER A 1 84 ? -0.778 -7.466 2.665 1.00 91.81 84 SER A O 1
ATOM 645 N N . ILE A 1 85 ? 0.389 -7.896 0.793 1.00 91.88 85 ILE A N 1
ATOM 646 C CA . ILE A 1 85 ? 1.665 -7.377 1.303 1.00 91.88 85 ILE A CA 1
ATOM 647 C C . ILE A 1 85 ? 1.561 -5.872 1.589 1.00 91.88 85 ILE A C 1
ATOM 649 O O . ILE A 1 85 ? 1.963 -5.424 2.661 1.00 91.88 85 ILE A O 1
ATOM 653 N N . LEU A 1 86 ? 0.985 -5.090 0.670 1.00 91.44 86 LEU A N 1
ATOM 654 C CA . LEU A 1 86 ? 0.782 -3.649 0.859 1.00 91.44 86 LEU A CA 1
ATOM 655 C C . LEU A 1 86 ? -0.061 -3.348 2.108 1.00 91.44 86 LEU A C 1
ATOM 657 O O . LEU A 1 86 ? 0.268 -2.444 2.875 1.00 91.44 86 LEU A O 1
ATOM 661 N N . LEU A 1 87 ? -1.136 -4.109 2.317 1.00 92.25 87 LEU A N 1
ATOM 662 C CA . LEU A 1 87 ? -1.994 -3.990 3.492 1.00 92.25 87 LEU A CA 1
ATOM 663 C C . LEU A 1 87 ? -1.249 -4.403 4.765 1.00 92.25 87 LEU A C 1
ATOM 665 O O . LEU A 1 87 ? -1.394 -3.736 5.782 1.00 92.25 87 LEU A O 1
ATOM 669 N N . LEU A 1 88 ? -0.393 -5.425 4.714 1.00 91.75 88 LEU A N 1
ATOM 670 C CA . LEU A 1 88 ? 0.400 -5.851 5.870 1.00 91.75 88 LEU A CA 1
ATOM 671 C C . LEU A 1 88 ? 1.355 -4.752 6.368 1.00 91.75 88 LEU A C 1
ATOM 673 O O . LEU A 1 88 ? 1.575 -4.625 7.569 1.00 91.75 88 LEU A O 1
ATOM 677 N N . PHE A 1 89 ? 1.898 -3.936 5.460 1.00 92.38 89 PHE A N 1
ATOM 678 C CA . PHE A 1 89 ? 2.752 -2.797 5.817 1.00 92.38 89 PHE A CA 1
ATOM 679 C C . PHE A 1 89 ? 1.978 -1.572 6.320 1.00 92.38 89 PHE A C 1
ATOM 681 O O . PHE A 1 89 ? 2.577 -0.649 6.880 1.00 92.38 89 PHE A O 1
ATOM 688 N N . ALA A 1 90 ? 0.662 -1.518 6.118 1.00 91.44 90 ALA A N 1
ATOM 689 C CA . ALA A 1 90 ? -0.147 -0.402 6.577 1.00 91.44 90 ALA A CA 1
ATOM 690 C C . ALA A 1 90 ? -0.487 -0.532 8.070 1.00 91.44 90 ALA A C 1
ATOM 692 O O . ALA A 1 90 ? -0.653 -1.617 8.619 1.00 91.44 90 ALA A O 1
ATOM 693 N N . ASN A 1 91 ? -0.625 0.610 8.746 1.00 93.00 91 ASN A N 1
ATOM 694 C CA . ASN A 1 91 ? -1.014 0.633 10.153 1.00 93.00 91 ASN A CA 1
ATOM 695 C C . ASN A 1 91 ? -2.418 0.025 10.343 1.00 93.00 91 ASN A C 1
ATOM 697 O O . ASN A 1 91 ? -3.382 0.480 9.722 1.00 93.00 91 ASN A O 1
ATOM 701 N N . GLN A 1 92 ? -2.526 -0.950 11.249 1.00 92.06 92 GLN A N 1
ATOM 702 C CA . GLN A 1 92 ? -3.757 -1.697 11.507 1.00 92.06 92 GLN A CA 1
ATOM 703 C C . GLN A 1 92 ? -4.933 -0.796 11.909 1.00 92.06 92 GLN A C 1
ATOM 705 O O . GLN A 1 92 ? -6.018 -0.930 11.353 1.00 92.06 92 GLN A O 1
ATOM 710 N N . THR A 1 93 ? -4.730 0.164 12.814 1.00 92.25 93 THR A N 1
ATOM 711 C CA . THR A 1 93 ? -5.779 1.103 13.238 1.00 92.25 93 THR A CA 1
ATOM 712 C C . THR A 1 93 ? -6.309 1.906 12.051 1.00 92.25 93 THR A C 1
ATOM 714 O O . THR A 1 93 ? -7.517 2.028 11.865 1.00 92.25 93 THR A O 1
ATOM 717 N N . ARG A 1 94 ? -5.412 2.404 11.191 1.00 92.25 94 ARG A N 1
ATOM 718 C CA . ARG A 1 94 ? -5.797 3.150 9.983 1.00 92.25 94 ARG A CA 1
ATOM 719 C C . ARG A 1 94 ? -6.550 2.275 8.979 1.00 92.25 94 ARG A C 1
ATOM 721 O O . ARG A 1 94 ? -7.466 2.766 8.325 1.00 92.25 94 ARG A O 1
ATOM 728 N N . LEU A 1 95 ? -6.163 1.008 8.841 1.00 93.69 95 LEU A N 1
ATOM 729 C CA . LEU A 1 95 ? -6.871 0.053 7.988 1.00 93.69 95 LEU A CA 1
ATOM 730 C C . LEU A 1 95 ? -8.281 -0.238 8.497 1.00 93.69 95 LEU A C 1
ATOM 732 O O . LEU A 1 95 ? -9.204 -0.279 7.688 1.00 93.69 95 LEU A O 1
ATOM 736 N N . ILE A 1 96 ? -8.452 -0.394 9.811 1.00 91.88 96 ILE A 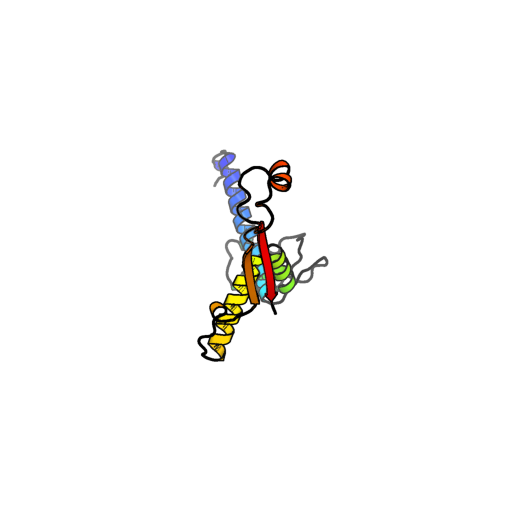N 1
ATOM 737 C CA . ILE A 1 96 ? -9.762 -0.628 10.428 1.00 91.88 96 ILE A CA 1
ATOM 738 C C . ILE A 1 96 ? -10.695 0.550 10.143 1.00 91.88 96 ILE A C 1
ATOM 740 O O . ILE A 1 96 ? -11.778 0.330 9.611 1.00 91.88 96 ILE A O 1
ATOM 744 N N . TYR A 1 97 ? -10.258 1.788 10.397 1.00 92.50 97 TYR A N 1
ATOM 745 C CA . TYR A 1 97 ? -11.082 2.970 10.116 1.00 92.50 97 TYR A CA 1
ATOM 746 C C . TYR A 1 97 ? -11.431 3.107 8.629 1.00 92.50 97 TYR A C 1
ATOM 748 O O . TYR A 1 97 ? -12.587 3.307 8.290 1.00 92.50 97 TYR A O 1
ATOM 756 N N . ARG A 1 98 ? -10.476 2.888 7.717 1.00 93.06 98 ARG A N 1
ATOM 757 C CA . ARG A 1 98 ? -10.773 2.911 6.272 1.00 93.06 98 ARG A CA 1
ATOM 758 C C . ARG A 1 98 ? -11.735 1.809 5.839 1.00 93.06 98 ARG A C 1
ATOM 760 O O . ARG A 1 98 ? -12.529 2.011 4.929 1.00 93.06 98 ARG A O 1
ATOM 767 N N . SER A 1 99 ? -11.644 0.636 6.460 1.00 93.56 99 SER A N 1
ATOM 768 C CA . SER A 1 99 ? -12.570 -0.466 6.190 1.00 93.56 99 SER A CA 1
ATOM 769 C C . SER A 1 99 ? -13.969 -0.131 6.705 1.00 93.56 99 SER A C 1
ATOM 771 O O . SER A 1 99 ? -14.947 -0.429 6.030 1.00 93.56 99 SER A O 1
ATOM 773 N N . MET A 1 100 ? -14.055 0.530 7.862 1.00 93.06 100 MET A N 1
ATOM 774 C CA . MET A 1 100 ? -15.298 1.051 8.428 1.00 93.06 100 MET A CA 1
ATOM 775 C C . MET A 1 100 ? -15.956 2.064 7.482 1.00 93.06 100 MET A C 1
ATOM 777 O O . MET A 1 100 ? -17.120 1.877 7.140 1.00 93.06 100 MET A O 1
ATOM 781 N N . ASP A 1 101 ? -15.194 3.034 6.963 1.00 92.88 101 ASP A N 1
ATOM 782 C CA . ASP A 1 101 ? -15.683 4.020 5.985 1.00 92.88 101 ASP A CA 1
ATOM 783 C C . ASP A 1 101 ? -16.252 3.340 4.723 1.00 92.88 101 ASP A C 1
ATOM 785 O O . ASP A 1 101 ? -17.339 3.680 4.257 1.00 92.88 101 ASP A O 1
ATOM 789 N N . LEU A 1 102 ? -15.550 2.329 4.191 1.00 93.75 102 LEU A N 1
ATOM 790 C CA . LEU A 1 102 ? -16.002 1.575 3.014 1.00 93.75 102 LEU A CA 1
ATOM 791 C C . LEU A 1 102 ? -17.277 0.765 3.280 1.00 93.75 102 LEU A C 1
ATOM 793 O O . LEU A 1 102 ? -18.124 0.648 2.395 1.00 93.75 102 LEU A O 1
ATOM 797 N N . ILE A 1 103 ? -17.414 0.174 4.471 1.00 93.06 103 ILE A N 1
ATOM 798 C CA . ILE A 1 103 ? -18.626 -0.561 4.856 1.00 93.06 103 ILE A CA 1
ATOM 799 C C . ILE A 1 103 ? -19.802 0.411 5.000 1.00 93.06 103 ILE A C 1
ATOM 801 O O . ILE A 1 103 ? -20.883 0.121 4.487 1.00 93.06 103 ILE A O 1
ATOM 805 N N . GLU A 1 104 ? -19.587 1.564 5.639 1.00 92.44 104 GLU A N 1
ATOM 806 C CA . GLU A 1 104 ? -20.598 2.615 5.806 1.00 92.44 104 GLU A CA 1
ATOM 807 C C . GLU A 1 104 ? -21.099 3.121 4.448 1.00 92.44 104 GLU A C 1
ATOM 809 O O . GLU A 1 104 ? -22.302 3.111 4.185 1.00 92.44 104 GLU A O 1
ATOM 814 N N . GLU A 1 105 ? -20.181 3.457 3.536 1.00 92.69 105 GLU A N 1
ATOM 815 C CA . GLU A 1 105 ? -20.520 3.879 2.174 1.00 92.69 105 GLU A CA 1
ATOM 816 C C . GLU A 1 105 ? -21.288 2.789 1.411 1.00 92.69 105 GLU A C 1
ATOM 818 O O . GLU A 1 105 ? -22.310 3.068 0.782 1.00 92.69 105 GLU A O 1
ATOM 823 N N . ASN A 1 106 ? -20.851 1.529 1.492 1.00 93.50 106 ASN A N 1
ATOM 824 C CA . ASN A 1 106 ? -21.502 0.416 0.797 1.00 93.50 106 ASN A CA 1
ATOM 825 C C . ASN A 1 106 ? -22.941 0.184 1.289 1.00 93.50 106 ASN A C 1
ATOM 827 O O . ASN A 1 106 ? -23.849 -0.015 0.475 1.00 93.50 106 ASN A O 1
ATOM 831 N N . LEU A 1 107 ? -23.164 0.254 2.605 1.00 91.94 107 LEU A N 1
ATOM 832 C CA . LEU A 1 107 ? -24.494 0.134 3.204 1.00 91.94 107 LEU A CA 1
ATOM 833 C C . LEU A 1 107 ? -25.401 1.290 2.777 1.00 91.94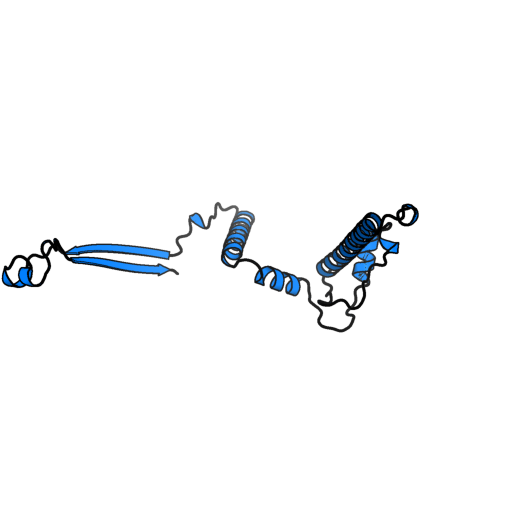 107 LEU A C 1
ATOM 835 O O . LEU A 1 107 ? -26.525 1.053 2.325 1.00 91.94 107 LEU A O 1
ATOM 839 N N . ASN A 1 108 ? -24.888 2.518 2.821 1.00 91.12 108 ASN A N 1
ATOM 840 C CA . ASN A 1 108 ? -25.637 3.707 2.420 1.00 91.12 108 ASN A CA 1
ATOM 841 C C . ASN A 1 108 ? -25.994 3.677 0.924 1.00 91.12 108 ASN A C 1
ATOM 843 O O . ASN A 1 108 ? -27.130 3.976 0.554 1.00 91.12 108 ASN A O 1
ATOM 847 N N . LEU A 1 109 ? -25.081 3.228 0.055 1.00 92.75 109 LEU A N 1
ATOM 848 C CA . LEU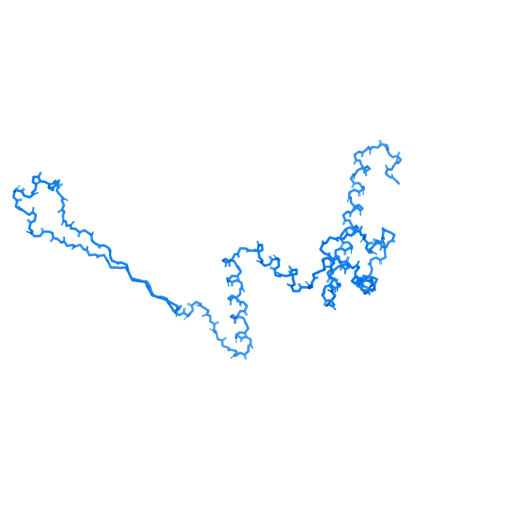 A 1 109 ? -25.343 3.088 -1.383 1.00 92.75 109 LEU A CA 1
ATOM 849 C C . LEU A 1 109 ? -26.409 2.027 -1.701 1.00 92.75 109 LEU A C 1
ATOM 851 O O . LEU A 1 109 ? -27.232 2.239 -2.593 1.00 92.75 109 LEU A O 1
ATOM 855 N N . ARG A 1 110 ? -26.404 0.882 -1.004 1.00 90.44 110 ARG A N 1
ATOM 856 C CA . ARG A 1 110 ? -27.324 -0.237 -1.289 1.00 90.44 110 ARG A CA 1
ATOM 857 C C . ARG A 1 110 ? -28.707 -0.056 -0.684 1.00 90.44 110 ARG A C 1
ATOM 859 O O . ARG A 1 110 ? -29.692 -0.415 -1.325 1.00 90.44 110 ARG A O 1
ATOM 866 N N . TYR A 1 111 ? -28.776 0.472 0.533 1.00 87.88 111 TYR A N 1
ATOM 867 C CA . TYR A 1 111 ? -30.014 0.520 1.310 1.00 87.88 111 TYR A CA 1
ATOM 868 C C . TYR A 1 111 ? -30.590 1.935 1.442 1.00 87.88 111 TYR A C 1
ATOM 870 O O . TYR A 1 111 ? -31.685 2.080 1.978 1.00 87.88 111 TYR A O 1
ATOM 878 N N . LYS A 1 112 ? -29.905 2.967 0.909 1.00 70.44 112 LYS A N 1
ATOM 879 C CA . LYS A 1 112 ? -30.264 4.396 1.053 1.00 70.44 112 LYS A CA 1
ATOM 880 C C . LYS A 1 112 ? -30.542 4.794 2.503 1.00 70.44 112 LYS A C 1
ATOM 882 O O . LYS A 1 112 ? -31.371 5.661 2.772 1.00 70.44 112 LYS A O 1
ATOM 887 N N . ASP A 1 113 ? -29.859 4.126 3.419 1.00 71.06 113 ASP A N 1
ATOM 888 C CA . ASP A 1 113 ? -29.972 4.397 4.836 1.00 71.06 113 ASP A CA 1
ATOM 889 C C . ASP A 1 113 ? -29.015 5.535 5.217 1.00 71.06 113 ASP A C 1
ATOM 891 O O . ASP A 1 113 ? -28.093 5.862 4.468 1.00 71.06 113 ASP A O 1
ATOM 895 N N . SER A 1 114 ? -29.241 6.163 6.368 1.00 82.50 114 SER A N 1
ATOM 896 C CA . SER A 1 114 ? -28.276 7.092 6.984 1.00 82.50 114 SER A CA 1
ATOM 897 C C . SER A 1 114 ? -27.445 6.339 8.017 1.00 82.50 114 SER A C 1
ATOM 899 O O . SER A 1 114 ? -27.297 6.780 9.160 1.00 82.50 114 SER A O 1
ATOM 901 N N . PHE A 1 115 ? -26.978 5.148 7.634 1.00 86.00 115 PHE A N 1
ATOM 902 C CA . PHE A 1 115 ? -26.219 4.295 8.526 1.00 86.00 115 PHE A CA 1
ATOM 903 C C . PHE A 1 115 ? -24.880 4.961 8.824 1.00 86.00 115 PHE A C 1
ATOM 905 O O . PHE A 1 115 ? -24.189 5.427 7.917 1.00 86.00 115 PHE A O 1
ATOM 912 N N . SER A 1 116 ? -24.532 4.994 10.109 1.00 86.00 116 SER A N 1
ATOM 913 C CA . SER A 1 116 ? -23.225 5.441 10.558 1.00 86.00 116 SER A CA 1
ATOM 914 C C . SER A 1 116 ? -22.733 4.615 11.728 1.00 86.00 116 SER A C 1
ATOM 916 O O . SER A 1 116 ? -23.474 4.366 12.687 1.00 86.00 116 SER A O 1
ATOM 918 N N . PHE A 1 117 ? -21.456 4.239 11.683 1.00 85.69 117 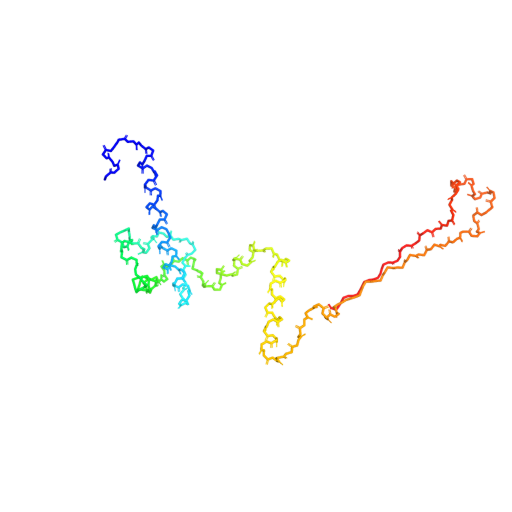PHE A N 1
ATOM 919 C CA . PHE A 1 117 ? -20.824 3.520 12.786 1.00 85.69 117 PHE A CA 1
ATOM 920 C C . PHE A 1 117 ? -20.775 4.341 14.077 1.00 85.69 117 PHE A C 1
ATOM 922 O O . PHE A 1 117 ? -20.748 3.760 15.158 1.00 85.69 117 PHE A O 1
ATOM 929 N N . GLN A 1 118 ? -20.851 5.674 13.995 1.00 84.94 118 GLN A N 1
ATOM 930 C CA . GLN A 1 118 ? -20.933 6.543 15.177 1.00 84.94 118 GLN A CA 1
ATOM 931 C C . GLN A 1 118 ? -22.190 6.283 16.015 1.00 84.94 118 GLN A C 1
ATOM 933 O O . GLN A 1 118 ? -22.173 6.454 17.232 1.00 84.94 118 GLN A O 1
ATOM 938 N N . ASN A 1 119 ? -23.270 5.842 15.367 1.00 83.50 119 ASN A N 1
ATOM 939 C CA . ASN A 1 119 ? -24.544 5.551 16.019 1.00 83.50 119 ASN A CA 1
ATOM 940 C C . ASN A 1 119 ? -24.637 4.091 16.498 1.00 83.50 119 ASN A C 1
ATOM 942 O O . ASN A 1 119 ? -25.648 3.698 17.081 1.00 83.50 119 ASN A O 1
ATOM 946 N N . CYS A 1 120 ? -23.603 3.277 16.261 1.00 82.25 120 CYS A N 1
ATOM 947 C CA . CYS A 1 120 ? -23.574 1.875 16.661 1.00 82.25 120 CYS A CA 1
ATOM 948 C C . CYS A 1 120 ? -22.964 1.723 18.060 1.00 82.25 120 CYS A C 1
ATOM 950 O O . CYS A 1 120 ? -21.773 1.955 18.271 1.00 82.25 120 CYS A O 1
ATOM 952 N N . LEU A 1 121 ? -23.772 1.277 19.025 1.00 74.56 121 LEU A N 1
ATOM 953 C CA . LEU A 1 121 ? -23.282 0.896 20.348 1.00 74.56 121 LEU A CA 1
ATOM 954 C C . LEU A 1 121 ? -22.581 -0.469 20.260 1.00 74.56 121 LEU A C 1
ATOM 956 O O . LEU A 1 121 ? -23.239 -1.486 20.061 1.00 74.56 121 LEU A O 1
ATOM 960 N N . TYR A 1 122 ? -21.256 -0.493 20.419 1.00 80.00 122 TYR A N 1
ATOM 961 C CA . TYR A 1 122 ? -20.448 -1.722 20.327 1.00 80.00 122 TYR A CA 1
ATOM 962 C C . TYR A 1 122 ? -19.922 -2.223 21.687 1.00 80.00 122 TYR A C 1
ATOM 964 O O . TYR A 1 122 ? -19.442 -3.349 21.812 1.00 80.00 122 TYR A O 1
ATOM 972 N N . GLY A 1 123 ? -20.016 -1.398 22.729 1.00 81.12 123 GLY A N 1
ATOM 973 C CA . GLY A 1 123 ? -19.583 -1.746 24.075 1.00 81.12 123 GLY A CA 1
ATOM 974 C C . GLY A 1 123 ? -19.905 -0.650 25.079 1.00 81.12 123 GLY A C 1
ATOM 975 O O . GLY A 1 123 ? -20.232 0.478 24.707 1.00 81.12 123 GLY A O 1
ATOM 976 N N . PHE A 1 124 ? -19.822 -0.991 26.359 1.00 80.75 124 PHE A N 1
ATOM 977 C CA . PHE A 1 124 ? -19.963 -0.049 27.458 1.00 80.75 124 PHE A CA 1
ATOM 978 C C . PHE A 1 124 ? -18.796 -0.200 28.437 1.00 80.75 124 PHE A C 1
ATOM 980 O O . PHE A 1 124 ? -18.398 -1.308 28.797 1.00 80.75 124 PHE A O 1
ATOM 987 N N . GLU A 1 125 ? -18.261 0.929 28.893 1.00 85.88 125 GLU A N 1
ATOM 988 C CA . GLU A 1 125 ? -17.325 0.999 30.012 1.00 85.88 125 GLU A CA 1
ATOM 989 C C . GLU A 1 125 ? -17.997 1.782 31.140 1.00 85.88 125 GLU A C 1
ATOM 991 O O . GLU A 1 125 ? -18.529 2.872 30.930 1.00 85.88 125 GLU A O 1
ATOM 996 N N . THR A 1 126 ? -18.001 1.215 32.342 1.00 85.50 126 THR A N 1
ATOM 997 C CA . THR A 1 126 ? -18.483 1.871 33.554 1.00 85.50 126 THR A CA 1
ATOM 998 C C . THR A 1 126 ? -17.357 1.955 34.577 1.00 85.50 126 THR A C 1
ATOM 1000 O O . THR A 1 126 ? -16.715 0.961 34.928 1.00 85.50 126 THR A O 1
ATOM 1003 N N . GLU A 1 127 ? -17.100 3.171 35.054 1.00 89.12 127 GLU A N 1
ATOM 1004 C CA . GLU A 1 127 ? -16.179 3.438 36.151 1.00 89.12 127 GLU A CA 1
ATOM 1005 C C . GLU A 1 127 ? -16.973 3.967 37.344 1.00 89.12 127 GLU A C 1
ATOM 1007 O O . GLU A 1 127 ? -17.614 5.015 37.273 1.00 89.12 127 GLU A O 1
ATOM 1012 N N . ALA A 1 128 ? -16.907 3.246 38.458 1.00 85.69 128 ALA A N 1
ATOM 1013 C CA . ALA A 1 128 ? -17.512 3.646 39.712 1.00 85.69 128 ALA A CA 1
ATOM 1014 C C . ALA A 1 128 ? -16.416 3.997 40.723 1.00 85.69 128 ALA A C 1
ATOM 1016 O O . ALA A 1 128 ? -15.579 3.165 41.085 1.00 85.69 128 ALA A O 1
ATOM 1017 N N . GLN A 1 129 ? -16.422 5.250 41.179 1.00 86.06 129 GLN A N 1
ATOM 1018 C CA . GLN A 1 129 ? -15.514 5.739 42.210 1.00 86.06 129 GLN A CA 1
ATOM 1019 C C . GLN A 1 129 ? -16.283 5.905 43.519 1.00 86.06 129 GLN A C 1
ATOM 1021 O O . GLN A 1 129 ? -17.204 6.714 43.615 1.00 86.06 129 GLN A O 1
ATOM 1026 N N . TYR A 1 130 ? -15.896 5.138 44.535 1.00 82.94 130 TYR A N 1
ATOM 1027 C CA . TYR A 1 130 ? -16.526 5.163 45.850 1.00 82.94 130 TYR A CA 1
ATOM 1028 C C . TYR A 1 130 ? -15.565 5.756 46.874 1.00 82.94 130 TYR A C 1
ATOM 1030 O O . TYR A 1 130 ? -14.433 5.295 47.021 1.00 82.94 130 TYR A O 1
ATOM 1038 N N . LEU A 1 131 ? -16.032 6.758 47.619 1.00 77.94 131 LEU A N 1
ATOM 1039 C CA . LEU A 1 131 ? -15.326 7.292 48.778 1.00 77.94 131 LEU A CA 1
ATOM 1040 C C . LEU A 1 131 ? -16.011 6.785 50.043 1.00 77.94 131 LEU A C 1
ATOM 1042 O O . LEU A 1 131 ? -17.079 7.262 50.431 1.00 77.94 131 LEU A O 1
ATOM 1046 N N . ILE A 1 132 ? -15.389 5.809 50.696 1.00 75.75 132 ILE A N 1
ATOM 1047 C CA . ILE A 1 132 ? -15.882 5.293 51.969 1.00 75.75 132 ILE A CA 1
ATOM 1048 C C . ILE A 1 132 ? -15.307 6.180 53.069 1.00 75.75 132 ILE A C 1
ATOM 1050 O O . ILE A 1 132 ? -14.123 6.089 53.409 1.00 75.75 132 ILE A O 1
ATOM 1054 N N . ARG A 1 133 ? -16.149 7.062 53.626 1.00 67.19 133 ARG A N 1
ATOM 1055 C CA . ARG A 1 133 ? -15.791 7.842 54.819 1.00 67.19 133 ARG A CA 1
ATOM 1056 C C . ARG A 1 133 ? -15.504 6.878 55.955 1.00 67.19 133 ARG A C 1
ATOM 1058 O O . ARG A 1 133 ? -16.361 6.085 56.349 1.00 67.19 133 ARG A O 1
ATOM 1065 N N . SER A 1 134 ? -14.304 6.971 56.501 1.00 65.56 134 SER A N 1
ATOM 1066 C CA . SER A 1 134 ? -13.918 6.100 57.591 1.00 65.56 134 SER A CA 1
ATOM 1067 C C . SER A 1 134 ? -14.581 6.558 58.890 1.00 65.56 134 SER A C 1
ATOM 1069 O O . SER A 1 134 ? -14.208 7.572 59.475 1.00 65.56 134 SER A O 1
ATOM 1071 N N . LYS A 1 135 ? -15.591 5.806 59.340 1.00 66.44 135 LYS A N 1
ATOM 1072 C CA . LYS A 1 135 ? -16.249 6.035 60.637 1.00 66.44 135 LYS A CA 1
ATOM 1073 C C . LYS A 1 135 ? -15.439 5.469 61.813 1.00 66.44 135 LYS A C 1
ATOM 1075 O O . LYS A 1 135 ? -15.600 5.937 62.932 1.00 66.44 135 LYS A O 1
ATOM 1080 N N . PHE A 1 136 ? -14.548 4.504 61.558 1.00 61.84 136 PHE A N 1
ATOM 1081 C CA . PHE A 1 136 ? -13.793 3.768 62.585 1.00 61.84 136 PHE A CA 1
ATOM 1082 C C . PHE A 1 136 ? -12.305 4.161 62.693 1.00 61.84 136 PHE A C 1
ATOM 1084 O O . PHE A 1 136 ? -11.625 3.699 63.600 1.00 61.84 136 PHE A O 1
ATOM 1091 N N . THR A 1 137 ? -11.776 5.055 61.848 1.00 61.81 137 THR A N 1
ATOM 1092 C CA . THR A 1 137 ? -10.402 5.600 62.020 1.00 61.81 137 THR A CA 1
ATOM 1093 C C . THR A 1 137 ? -10.350 6.829 62.934 1.00 61.81 137 THR A C 1
ATOM 1095 O O . THR A 1 137 ? -9.297 7.443 63.095 1.00 61.81 137 THR A O 1
ATOM 1098 N N . GLY A 1 138 ? -11.474 7.197 63.559 1.00 58.94 138 GLY A N 1
ATOM 1099 C CA . GLY A 1 138 ? -11.541 8.271 64.553 1.00 58.94 138 GLY A CA 1
ATOM 1100 C C . GLY A 1 138 ? -10.904 7.916 65.902 1.00 58.94 138 GLY A C 1
ATOM 1101 O O . GLY A 1 138 ? -10.655 8.813 66.701 1.00 58.94 138 GLY A O 1
ATOM 1102 N N . PHE A 1 139 ? -10.622 6.634 66.168 1.00 68.81 139 PHE A N 1
ATOM 1103 C CA . PHE A 1 139 ? -10.029 6.220 67.437 1.00 68.81 139 PHE A CA 1
ATOM 1104 C C . PHE A 1 139 ? -8.538 6.599 67.534 1.00 68.81 139 PHE A C 1
ATOM 1106 O O . PHE A 1 139 ? -7.778 6.341 66.592 1.00 68.81 139 PHE A O 1
ATOM 1113 N N . PRO A 1 140 ? -8.073 7.116 68.692 1.00 64.19 140 PRO A N 1
ATOM 1114 C CA . PRO A 1 140 ? -6.689 7.564 68.880 1.00 64.19 140 PRO A CA 1
ATOM 1115 C C . PRO A 1 140 ? -5.632 6.484 68.605 1.00 64.19 140 PRO A C 1
ATOM 1117 O O . PRO A 1 140 ? -4.548 6.785 68.108 1.00 64.19 140 PRO A O 1
ATOM 1120 N N . PHE A 1 141 ? -5.946 5.213 68.885 1.00 70.44 141 PHE A N 1
ATOM 1121 C CA . PHE A 1 141 ? -5.023 4.094 68.672 1.00 70.44 141 PHE A CA 1
ATOM 1122 C C . PHE A 1 141 ? -4.803 3.762 67.183 1.00 70.44 141 PHE A C 1
ATOM 1124 O O . PHE A 1 141 ? -3.736 3.270 66.832 1.00 70.44 141 PHE A O 1
ATOM 1131 N N . VAL A 1 142 ? -5.767 4.071 66.302 1.00 66.62 142 VAL A N 1
ATOM 1132 C CA . VAL A 1 142 ? -5.695 3.812 64.847 1.00 66.62 142 VAL A CA 1
ATOM 1133 C C . VAL A 1 142 ? -4.988 4.956 64.114 1.00 66.62 142 VAL A C 1
ATOM 1135 O O . VAL A 1 142 ? -4.193 4.720 63.205 1.00 66.62 142 VAL A O 1
ATOM 1138 N N . GLN A 1 143 ? -5.202 6.203 64.550 1.00 64.81 143 GLN A N 1
ATOM 1139 C CA . GLN A 1 143 ? -4.533 7.392 63.994 1.00 64.81 143 GLN A CA 1
ATOM 1140 C C . GLN A 1 143 ? -3.014 7.392 64.202 1.00 64.81 143 GLN A C 1
ATOM 1142 O O . GLN A 1 143 ? -2.289 8.070 63.479 1.00 64.81 143 GLN A O 1
ATOM 1147 N N . LYS A 1 144 ? -2.516 6.620 65.176 1.00 65.75 144 LYS A N 1
ATOM 1148 C CA . LYS A 1 144 ? -1.078 6.435 65.403 1.00 65.75 144 LYS A CA 1
ATOM 1149 C C . LYS A 1 144 ? -0.391 5.691 64.248 1.00 65.75 144 LYS A C 1
ATOM 1151 O O . LYS A 1 144 ? 0.789 5.919 64.010 1.00 65.75 144 LYS A O 1
ATOM 1156 N N . TYR A 1 145 ? -1.127 4.832 63.538 1.00 65.88 145 TYR A N 1
ATOM 1157 C CA . TYR A 1 145 ? -0.621 4.024 62.421 1.00 65.88 145 TYR A CA 1
ATOM 1158 C C . TYR A 1 145 ? -1.078 4.543 61.051 1.00 65.88 145 TYR A C 1
ATOM 1160 O O . TYR A 1 145 ? -0.386 4.346 60.057 1.00 65.88 145 TYR A O 1
ATOM 1168 N N . SER A 1 146 ? -2.221 5.229 60.991 1.00 60.59 146 SER A N 1
ATOM 1169 C CA . SER A 1 146 ? -2.726 5.869 59.777 1.00 60.59 146 SER A CA 1
ATOM 1170 C C . SER A 1 146 ? -2.390 7.357 59.824 1.00 60.59 146 SER A C 1
ATOM 1172 O O . SER A 1 146 ? -3.047 8.107 60.544 1.00 60.59 146 SER A O 1
ATOM 1174 N N . GLY A 1 147 ? -1.366 7.772 59.068 1.00 55.69 147 GLY A N 1
ATOM 1175 C CA . GLY A 1 147 ? -0.899 9.160 58.978 1.00 55.69 147 GLY A CA 1
ATOM 1176 C C . GLY A 1 147 ? -2.050 10.172 58.932 1.00 55.69 147 GLY A C 1
ATOM 1177 O O . GLY A 1 147 ? -3.060 9.957 58.258 1.00 55.69 147 GLY A O 1
ATOM 1178 N N . LYS A 1 148 ? -1.918 11.244 59.723 1.00 54.62 148 LYS A N 1
ATOM 1179 C CA . LYS A 1 148 ? -2.949 12.268 59.942 1.00 54.62 148 LYS A CA 1
ATOM 1180 C C . LYS A 1 148 ? -3.597 12.691 58.613 1.00 54.62 148 LYS A C 1
ATOM 1182 O O . LYS A 1 148 ? -2.896 13.121 57.706 1.00 54.62 148 LYS A O 1
ATOM 1187 N N . HIS A 1 149 ? -4.932 12.615 58.567 1.00 53.59 149 HIS A N 1
ATOM 1188 C CA . HIS A 1 149 ? -5.834 13.005 57.464 1.00 53.59 149 HIS A CA 1
ATOM 1189 C C . HIS A 1 149 ? -6.166 11.978 56.361 1.00 53.59 149 HIS A C 1
ATOM 1191 O O . HIS A 1 149 ? -6.418 12.358 55.220 1.00 53.59 149 HIS A O 1
ATOM 1197 N N . ALA A 1 150 ? -6.337 10.695 56.687 1.00 55.34 150 ALA A N 1
ATOM 1198 C CA . ALA A 1 150 ? -7.096 9.794 55.809 1.00 55.34 150 ALA A CA 1
ATOM 1199 C C . ALA A 1 150 ? -8.618 10.063 55.936 1.00 55.34 150 ALA A C 1
ATOM 1201 O O . ALA A 1 150 ? -9.310 9.431 56.733 1.00 55.34 150 ALA A O 1
ATOM 1202 N N . LEU A 1 151 ? -9.146 11.034 55.175 1.00 57.19 151 LEU A N 1
ATOM 1203 C CA . LEU A 1 151 ? -10.575 11.426 55.149 1.00 57.19 151 LEU A CA 1
ATOM 1204 C C . LEU A 1 151 ? -11.526 10.320 54.631 1.00 57.19 151 LEU A C 1
ATOM 1206 O O . LEU A 1 151 ? -12.747 10.429 54.753 1.00 57.19 151 LEU A O 1
ATOM 1210 N N . GLY A 1 152 ? -10.982 9.236 54.084 1.00 63.97 152 GLY A N 1
ATOM 1211 C CA . GLY A 1 152 ? -11.719 8.071 53.610 1.00 63.97 152 GLY A CA 1
ATOM 1212 C C . GLY A 1 152 ? -10.861 7.220 52.683 1.00 63.97 152 GLY A C 1
ATOM 1213 O O . GLY A 1 152 ? -9.823 7.673 52.202 1.00 63.97 152 GLY A O 1
ATOM 1214 N N . PHE A 1 153 ? -11.298 5.991 52.432 1.00 67.31 153 PHE A N 1
ATOM 1215 C CA . PHE A 1 153 ? -10.680 5.125 51.431 1.00 67.31 153 PHE A CA 1
ATOM 1216 C C . PHE A 1 153 ? -11.355 5.374 50.082 1.00 67.31 153 PHE A C 1
ATOM 1218 O O . PHE A 1 153 ? -12.582 5.300 49.977 1.00 67.31 153 PHE A O 1
ATOM 1225 N N . GLN A 1 154 ? -10.558 5.703 49.065 1.00 72.94 154 GLN A N 1
ATOM 1226 C CA . GLN A 1 154 ? -11.029 5.804 47.686 1.00 72.94 154 GLN A CA 1
ATOM 1227 C C . GLN A 1 154 ? -10.875 4.448 47.004 1.00 72.94 154 GLN A C 1
ATOM 1229 O O . GLN A 1 154 ? -9.769 3.923 46.901 1.00 72.94 154 GLN A O 1
ATOM 1234 N N . TYR A 1 155 ? -11.985 3.906 46.518 1.00 75.25 155 TYR A N 1
ATOM 1235 C CA . TYR A 1 155 ? -12.015 2.699 45.706 1.00 75.25 155 TYR A CA 1
ATOM 1236 C C . TYR A 1 155 ? -12.446 3.060 44.291 1.00 75.25 155 TYR A C 1
ATOM 1238 O O . TYR A 1 155 ? -13.393 3.824 44.102 1.00 75.25 155 TYR A O 1
ATOM 1246 N N . LYS A 1 156 ? -11.759 2.495 43.300 1.00 83.56 156 LYS A N 1
A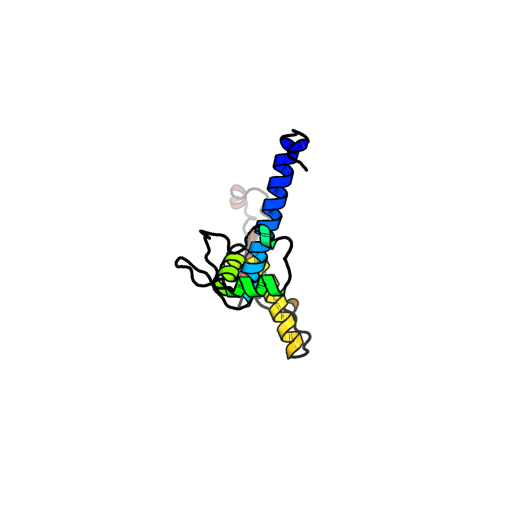TOM 1247 C CA . LYS A 1 156 ? -12.142 2.587 41.891 1.00 83.56 156 LYS A CA 1
ATOM 1248 C C . LYS A 1 156 ? -12.486 1.189 41.401 1.00 83.56 156 LYS A C 1
ATOM 1250 O O . LYS A 1 156 ? -11.632 0.307 41.439 1.00 83.56 156 LYS A O 1
ATOM 1255 N N . ALA A 1 157 ? -13.722 0.992 40.965 1.00 82.19 157 ALA A N 1
ATOM 1256 C CA . ALA A 1 157 ? -14.155 -0.211 40.272 1.00 82.19 157 ALA A CA 1
ATOM 1257 C C . ALA A 1 157 ? -14.370 0.142 38.798 1.00 82.19 157 ALA A C 1
ATOM 1259 O O . ALA A 1 157 ? -15.101 1.081 38.491 1.00 82.19 157 ALA A O 1
ATOM 1260 N N . LYS A 1 158 ? -13.720 -0.591 37.894 1.00 85.75 158 LYS A N 1
ATOM 1261 C CA . LYS A 1 158 ? -13.927 -0.483 36.447 1.00 85.75 158 LYS A CA 1
ATOM 1262 C C . LYS A 1 158 ? -14.523 -1.792 35.951 1.00 85.75 158 LYS A C 1
ATOM 1264 O O . LYS A 1 158 ? -13.990 -2.854 36.266 1.00 85.75 158 LYS A O 1
ATOM 1269 N N . ALA A 1 159 ? -15.605 -1.711 35.192 1.00 82.00 159 ALA A N 1
ATOM 1270 C CA . ALA A 1 159 ? -16.161 -2.834 34.455 1.00 82.00 159 ALA A CA 1
ATOM 1271 C C . ALA A 1 159 ? -16.365 -2.399 33.003 1.00 82.00 159 ALA A C 1
ATOM 1273 O O . ALA A 1 159 ? -16.912 -1.332 32.743 1.00 82.00 159 ALA A O 1
ATOM 1274 N N . ALA A 1 160 ? -15.908 -3.216 32.065 1.00 79.38 160 ALA A N 1
ATOM 1275 C CA . ALA A 1 160 ? -16.076 -2.978 30.642 1.00 79.38 160 ALA A CA 1
ATOM 1276 C C . ALA A 1 160 ? -16.626 -4.246 29.997 1.00 79.38 160 ALA A C 1
ATOM 1278 O O . ALA A 1 160 ? -16.221 -5.353 30.358 1.00 79.38 160 ALA A O 1
ATOM 1279 N N . TYR A 1 161 ? -17.551 -4.074 29.064 1.00 80.12 161 TYR A N 1
ATOM 1280 C CA . TYR A 1 161 ? -18.117 -5.159 28.282 1.00 80.12 161 TYR A CA 1
ATOM 1281 C C . TYR A 1 161 ? -18.287 -4.686 26.842 1.00 80.12 161 TYR A C 1
ATOM 1283 O O . TYR A 1 161 ? -18.943 -3.678 26.579 1.00 80.12 161 TYR A O 1
ATOM 1291 N N . SER A 1 162 ? -17.679 -5.412 25.914 1.00 78.06 162 SER A N 1
ATOM 1292 C CA . SER A 1 162 ? -17.804 -5.209 24.473 1.00 78.06 162 SER A CA 1
ATOM 1293 C C . SER A 1 162 ? -18.326 -6.489 23.833 1.00 78.06 162 SER A C 1
ATOM 1295 O O . SER A 1 162 ? -17.962 -7.580 24.282 1.00 78.06 162 SER A O 1
ATOM 1297 N N . TYR A 1 163 ? -19.176 -6.328 22.820 1.00 56.97 163 TYR A N 1
ATOM 1298 C CA . TYR A 1 163 ? -19.667 -7.426 21.986 1.00 56.97 163 TYR A CA 1
ATOM 1299 C C . TYR A 1 163 ? -18.609 -7.910 20.991 1.00 56.97 163 TYR A C 1
ATOM 1301 O O . TYR A 1 163 ? -17.740 -7.092 20.604 1.00 56.97 163 TYR A O 1
#

pLDDT: mean 80.26, std 11.12, range [48.56, 93.75]